Protein AF-A0A9E4HLB8-F1 (afdb_monomer)

Secondary structure (DSSP, 8-state):
----------------GGGSTT------TTTS-EEEETTEEEEE---SSS---EE---GGGPPBEEEETTEEEE---SSS----EE---HHHHGGGTT----------S--S-GGGGGGTT---SS-S---B-

pLDDT: mean 77.2, std 17.99, range [39.38, 97.62]

Mean predicted aligned error: 11.64 Å

Nearest PDB structures (foldseek):
  6gcs-assembly1_Y  TM=1.259E-01  e=7.839E+00  Yarrowia lipolytica

Radius of gyration: 18.89 Å; Cα contacts (8 Å, |Δi|>4): 161; chains: 1; bounding box: 39×50×61 Å

Solvent-accessible surface area (backbone atoms only — not comparable to full-atom values): 8695 Å² total; per-residue (Å²): 137,86,83,80,85,72,81,82,73,78,87,62,80,72,91,51,73,80,74,42,88,79,65,44,75,38,79,42,59,72,72,32,57,66,42,67,57,85,73,20,39,35,29,42,35,32,72,58,76,70,68,56,37,28,35,29,91,50,75,93,24,26,25,40,68,40,67,54,98,89,36,49,27,74,37,62,81,62,92,82,55,42,41,44,37,48,72,92,39,74,59,61,65,50,36,60,79,82,64,65,89,85,86,85,88,84,86,78,96,64,83,90,45,82,77,62,67,65,62,80,82,58,81,67,89,85,56,98,68,74,77,76,97

Structure (mmCIF, N/CA/C/O backbone):
data_AF-A0A9E4HLB8-F1
#
_entry.id   AF-A0A9E4HLB8-F1
#
loop_
_atom_site.group_PDB
_atom_site.id
_atom_site.type_symbol
_atom_site.label_atom_id
_atom_site.label_alt_id
_atom_site.label_comp_id
_atom_site.label_asym_id
_atom_site.label_entity_id
_atom_site.label_seq_id
_atom_site.pdbx_PDB_ins_code
_atom_site.Cartn_x
_atom_site.Cartn_y
_atom_site.Cartn_z
_atom_site.occupancy
_atom_site.B_iso_or_equiv
_atom_site.auth_seq_id
_atom_site.auth_comp_id
_atom_site.auth_asym_id
_atom_site.auth_atom_id
_atom_site.pdbx_PDB_model_num
ATOM 1 N N . MET A 1 1 ? -13.186 -29.241 46.730 1.00 43.53 1 MET A N 1
ATOM 2 C CA . MET A 1 1 ? -12.567 -28.609 45.545 1.00 43.53 1 MET A CA 1
ATOM 3 C C . MET A 1 1 ? -13.600 -28.639 44.422 1.00 43.53 1 MET A C 1
ATOM 5 O O . MET A 1 1 ? -13.821 -29.702 43.865 1.00 43.53 1 MET A O 1
ATOM 9 N N . LEU A 1 2 ? -14.335 -27.547 44.174 1.00 46.28 2 LEU A N 1
ATOM 10 C CA . LEU A 1 2 ? -15.326 -27.497 43.087 1.00 46.28 2 LEU A CA 1
ATOM 11 C C . LEU A 1 2 ? -14.641 -26.991 41.812 1.00 46.28 2 LEU A C 1
ATOM 13 O O . LEU A 1 2 ? -14.313 -25.810 41.716 1.00 46.28 2 LEU A O 1
ATOM 17 N N . GLY A 1 3 ? -14.428 -27.881 40.844 1.00 49.34 3 GLY A N 1
ATOM 18 C CA . GLY A 1 3 ? -14.036 -27.506 39.490 1.00 49.34 3 GLY A CA 1
ATOM 19 C C . GLY A 1 3 ? -15.230 -26.908 38.749 1.00 49.34 3 GLY A C 1
ATOM 20 O O . GLY A 1 3 ? -16.163 -27.625 38.401 1.00 49.34 3 GLY A O 1
ATOM 21 N N . LYS A 1 4 ? -15.213 -25.596 38.504 1.00 49.69 4 LYS A N 1
ATOM 22 C CA . LYS A 1 4 ? -16.064 -24.975 37.483 1.00 49.69 4 LYS A CA 1
ATOM 23 C C . LYS A 1 4 ? -15.321 -25.033 36.153 1.00 49.69 4 LYS A C 1
ATOM 25 O O . LYS A 1 4 ? -14.488 -24.180 35.870 1.00 49.69 4 LYS A O 1
ATOM 30 N N . THR A 1 5 ? -15.619 -26.040 35.339 1.00 58.50 5 THR A N 1
ATOM 31 C CA . THR A 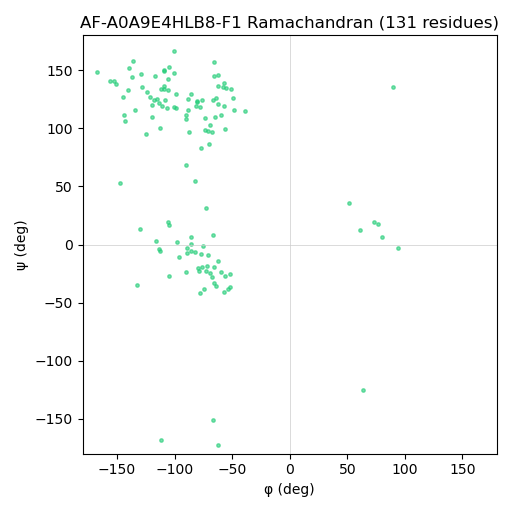1 5 ? -15.260 -26.057 33.916 1.00 58.50 5 THR A CA 1
ATOM 32 C C . THR A 1 5 ? -16.232 -25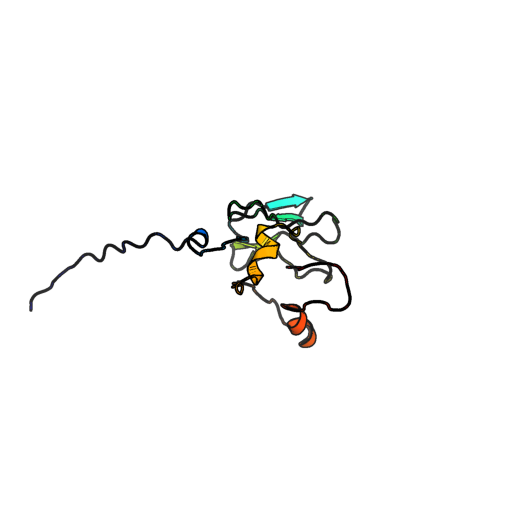.155 33.165 1.00 58.50 5 THR A C 1
ATOM 34 O O . THR A 1 5 ? -17.252 -25.605 32.651 1.00 58.50 5 THR A O 1
ATOM 37 N N . GLY A 1 6 ? -15.951 -23.853 33.163 1.00 51.91 6 GLY A N 1
ATOM 38 C CA . GLY A 1 6 ? -16.569 -22.940 32.211 1.00 51.91 6 GLY A CA 1
ATOM 39 C C . GLY A 1 6 ? -15.862 -23.092 30.871 1.00 51.91 6 GLY A C 1
ATOM 40 O O . GLY A 1 6 ? -14.662 -22.842 30.784 1.00 51.91 6 GLY A O 1
ATOM 41 N N . THR A 1 7 ? -16.578 -23.507 29.830 1.00 56.47 7 THR A N 1
ATOM 42 C CA . THR A 1 7 ? -16.083 -23.374 28.459 1.00 56.47 7 THR A CA 1
ATOM 43 C C . THR A 1 7 ? -15.985 -21.883 28.164 1.00 56.47 7 THR A C 1
ATOM 45 O O . THR A 1 7 ? -17.005 -21.202 28.071 1.00 56.47 7 THR A O 1
ATOM 48 N N . LEU A 1 8 ? -14.766 -21.354 28.055 1.00 47.22 8 LEU A N 1
ATOM 49 C CA . LEU A 1 8 ? -14.544 -19.999 27.562 1.00 47.22 8 LEU A CA 1
ATOM 50 C C . LEU A 1 8 ? -14.875 -19.988 26.066 1.00 47.22 8 LEU A C 1
ATOM 52 O O . LEU A 1 8 ? -14.009 -20.197 25.222 1.00 47.22 8 LEU A O 1
ATOM 56 N N . THR A 1 9 ? -16.140 -19.785 25.711 1.00 51.69 9 THR A N 1
ATOM 57 C CA . THR A 1 9 ? -16.492 -19.431 24.337 1.00 51.69 9 THR A CA 1
ATOM 58 C C . THR A 1 9 ? -16.073 -17.983 24.151 1.00 51.69 9 THR A C 1
ATOM 60 O O . THR A 1 9 ? -16.782 -17.098 24.614 1.00 51.69 9 THR A O 1
ATOM 63 N N . LYS A 1 10 ? -14.905 -17.744 23.545 1.00 54.25 10 LYS A N 1
ATOM 64 C CA . LYS A 1 10 ? -14.434 -16.417 23.122 1.00 54.25 10 LYS A CA 1
ATOM 65 C C . LYS A 1 10 ? -15.498 -15.812 22.193 1.00 54.25 10 LYS A C 1
ATOM 67 O O . LYS A 1 10 ? -15.534 -16.201 21.025 1.00 54.25 10 LYS A O 1
ATOM 72 N N . PRO A 1 11 ? -16.393 -14.916 22.651 1.00 58.78 11 PRO A N 1
ATOM 73 C CA . PRO A 1 11 ? -17.344 -14.273 21.772 1.00 58.78 11 PRO A CA 1
ATOM 74 C C . PRO A 1 11 ? -16.636 -13.019 21.289 1.00 58.78 11 PRO A C 1
ATOM 76 O O . PRO A 1 11 ? -16.918 -11.912 21.730 1.00 58.78 11 PRO A O 1
ATOM 79 N N . GLU A 1 12 ? -15.603 -13.206 20.484 1.00 54.75 12 GLU A N 1
ATOM 80 C CA . GLU A 1 12 ? -14.872 -12.079 19.943 1.00 54.75 12 GLU A CA 1
ATOM 81 C C . GLU A 1 12 ? -15.142 -12.086 18.461 1.00 54.75 12 GLU A C 1
ATOM 83 O O . GLU A 1 12 ? -14.565 -12.863 17.699 1.00 54.75 12 GLU A O 1
ATOM 88 N N . THR A 1 13 ? -16.071 -11.221 18.067 1.00 60.47 13 THR A N 1
ATOM 89 C CA . THR A 1 13 ? -16.080 -10.646 16.732 1.00 60.47 13 THR A CA 1
ATOM 90 C C . THR A 1 13 ? -14.623 -10.377 16.368 1.00 60.47 13 THR A C 1
ATOM 92 O O . THR A 1 13 ? -13.948 -9.627 17.076 1.00 60.47 13 THR A O 1
ATOM 95 N N . ALA A 1 14 ? -14.103 -11.068 15.350 1.00 69.94 14 ALA A N 1
ATOM 96 C CA . ALA A 1 14 ? -12.718 -10.887 14.939 1.00 69.94 14 ALA A CA 1
ATOM 97 C C . ALA A 1 14 ? -12.473 -9.387 14.743 1.00 69.94 14 ALA A C 1
ATOM 99 O O . ALA A 1 14 ? -13.322 -8.712 14.155 1.00 69.94 14 ALA A O 1
ATOM 100 N N . PHE A 1 15 ? -11.362 -8.867 15.275 1.00 70.69 15 PHE A N 1
ATOM 101 C CA . PHE A 1 15 ? -11.014 -7.460 15.111 1.00 70.69 15 PHE A CA 1
ATOM 102 C C . PHE A 1 15 ? -11.140 -7.091 13.630 1.00 70.69 15 PHE A C 1
ATOM 104 O O . PHE A 1 15 ? -10.438 -7.647 12.781 1.00 70.69 15 PHE A O 1
ATOM 111 N N . SER A 1 16 ? -12.076 -6.187 13.337 1.00 74.81 16 SER A N 1
ATOM 112 C CA . SER A 1 16 ? -12.229 -5.594 12.023 1.00 74.81 16 SER A CA 1
ATOM 113 C C . SER A 1 16 ? -11.821 -4.132 12.137 1.00 74.81 16 SER A C 1
ATOM 115 O O . SER A 1 16 ? -12.455 -3.378 12.872 1.00 74.81 16 SER A O 1
ATOM 117 N N . PRO A 1 17 ? -10.794 -3.706 11.410 1.00 75.69 17 PRO A N 1
ATOM 118 C CA . PRO A 1 17 ? -10.394 -2.305 11.319 1.00 75.69 17 PRO A CA 1
ATOM 119 C C . PRO A 1 17 ? -11.522 -1.385 10.847 1.00 75.69 17 PRO A C 1
ATOM 121 O O . PRO A 1 17 ? -11.579 -0.230 11.251 1.00 75.69 17 PRO A O 1
ATOM 124 N N . ALA A 1 18 ? -12.476 -1.919 10.076 1.00 76.69 18 ALA A N 1
ATOM 125 C CA . ALA A 1 18 ? -13.690 -1.209 9.684 1.00 76.69 18 ALA A CA 1
ATOM 126 C C . ALA A 1 18 ? -14.590 -0.821 10.875 1.00 76.69 18 ALA A C 1
ATOM 128 O O . ALA A 1 18 ? -15.486 0.001 10.717 1.00 76.69 18 ALA A O 1
ATOM 129 N N . ALA A 1 19 ? -14.364 -1.386 12.067 1.00 81.38 19 ALA A N 1
ATOM 130 C CA . ALA A 1 19 ? -15.041 -0.976 13.296 1.00 81.38 19 ALA A CA 1
ATOM 131 C C . ALA A 1 19 ? -14.482 0.332 13.891 1.00 81.38 19 ALA A C 1
ATOM 133 O O . AL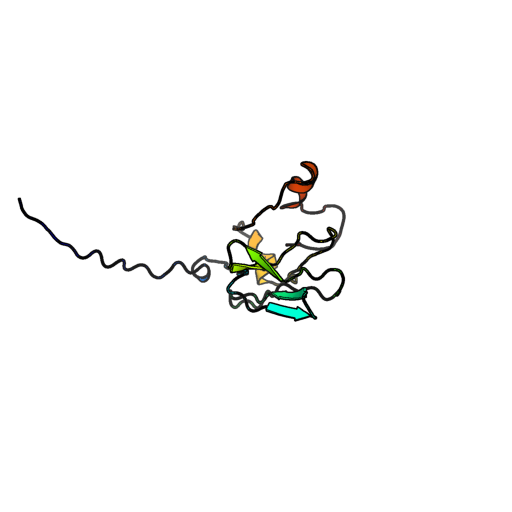A A 1 19 ? -15.059 0.858 14.842 1.00 81.38 19 ALA A O 1
ATOM 134 N N . ILE A 1 20 ? -13.370 0.859 13.364 1.00 80.69 20 ILE A N 1
ATOM 135 C CA . ILE A 1 20 ? -12.785 2.132 13.791 1.00 80.69 20 ILE A CA 1
ATOM 136 C C . ILE A 1 20 ? -13.556 3.277 13.107 1.00 80.69 20 ILE A C 1
ATOM 138 O O . ILE A 1 20 ? -13.617 3.323 11.877 1.00 80.69 20 ILE A O 1
ATOM 142 N N . PRO A 1 21 ? -14.150 4.228 13.851 1.00 81.06 21 PRO A N 1
ATOM 143 C CA . PRO A 1 21 ? -14.778 5.398 13.242 1.00 81.06 21 PRO A CA 1
ATOM 144 C C . PRO A 1 21 ? -13.780 6.191 12.388 1.00 81.06 21 PRO A C 1
ATOM 146 O O . PRO A 1 21 ? -12.654 6.432 12.814 1.00 81.06 21 PRO A O 1
ATOM 149 N N . GLY A 1 22 ? -14.190 6.605 11.187 1.00 81.75 22 GLY A N 1
ATOM 150 C CA . GLY A 1 22 ? -13.303 7.322 10.260 1.00 81.75 22 GLY A CA 1
ATOM 151 C C . GLY A 1 22 ? -12.288 6.428 9.538 1.00 81.75 22 GLY A C 1
ATOM 152 O O . GLY A 1 22 ? -11.307 6.932 8.998 1.00 81.75 22 GLY A O 1
ATOM 153 N N . PHE A 1 23 ? -12.511 5.111 9.516 1.00 86.12 23 PHE A N 1
ATOM 154 C CA . PHE A 1 23 ? -11.677 4.166 8.784 1.00 86.12 23 PHE A CA 1
ATOM 155 C C . PHE A 1 23 ? -11.641 4.465 7.280 1.00 86.12 23 PHE A C 1
ATOM 157 O O . PHE A 1 23 ? -12.637 4.297 6.576 1.00 86.12 23 PHE A O 1
ATOM 164 N N . ALA A 1 2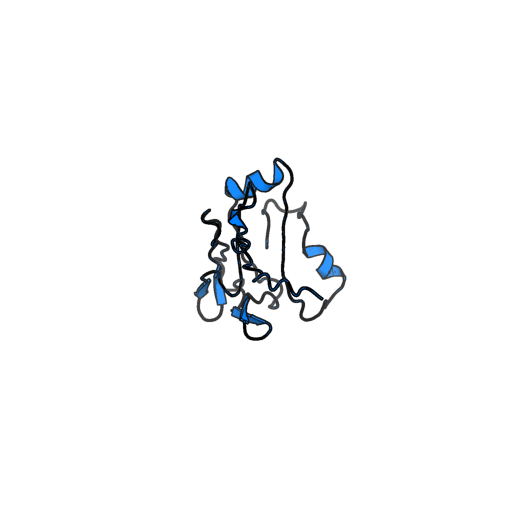4 ? -10.481 4.904 6.792 1.00 90.31 24 ALA A N 1
ATOM 165 C CA . ALA A 1 24 ? -10.320 5.384 5.422 1.00 90.31 24 ALA A CA 1
ATOM 166 C C . ALA A 1 24 ? -9.592 4.398 4.497 1.00 90.31 24 ALA A C 1
ATOM 168 O O . ALA A 1 24 ? -9.817 4.432 3.288 1.00 90.31 24 ALA A O 1
ATOM 169 N N . LEU A 1 25 ? -8.721 3.538 5.032 1.00 91.31 25 LEU A N 1
ATOM 170 C CA . LEU A 1 25 ? -7.793 2.750 4.224 1.00 91.31 25 LEU A CA 1
ATOM 171 C C . LEU A 1 25 ? -7.431 1.420 4.884 1.00 91.31 25 LEU A C 1
ATOM 173 O O . LEU A 1 25 ? -7.134 1.370 6.078 1.00 91.31 25 LEU A O 1
ATOM 177 N N . TRP A 1 26 ? -7.377 0.360 4.075 1.00 92.31 26 TRP A N 1
ATOM 178 C CA . TRP A 1 26 ? -6.850 -0.935 4.486 1.00 92.31 26 TRP A CA 1
ATOM 179 C C . TRP A 1 26 ? -6.078 -1.614 3.362 1.00 92.31 26 TRP A C 1
ATOM 181 O O . TRP A 1 26 ? -6.664 -2.160 2.423 1.00 92.31 26 TRP A O 1
ATOM 191 N N . LEU A 1 27 ? -4.756 -1.627 3.500 1.00 92.31 27 LEU A N 1
ATOM 192 C CA . LEU A 1 27 ? -3.843 -2.317 2.596 1.00 92.31 27 LEU A CA 1
ATOM 193 C C . LEU A 1 27 ? -3.105 -3.396 3.376 1.00 92.31 27 LEU A C 1
ATOM 195 O O . LEU A 1 27 ? -2.492 -3.118 4.404 1.00 92.31 27 LEU A O 1
ATOM 199 N N . VAL A 1 28 ? -3.181 -4.638 2.905 1.00 89.50 28 VAL A N 1
ATOM 200 C CA . VAL A 1 28 ? -2.550 -5.781 3.570 1.00 89.50 28 VAL A CA 1
ATOM 201 C C . VAL A 1 28 ? -1.834 -6.631 2.539 1.00 89.50 28 VAL A C 1
ATOM 203 O O . VAL A 1 28 ? -2.486 -7.241 1.698 1.00 89.50 28 VAL A O 1
ATOM 206 N N . GLY A 1 29 ? -0.507 -6.727 2.641 1.00 83.75 29 GLY A N 1
ATOM 207 C CA . GLY A 1 29 ? 0.333 -7.397 1.637 1.00 83.75 29 GLY A CA 1
ATOM 208 C C . GLY A 1 29 ? -0.105 -8.822 1.279 1.00 83.75 29 GLY A C 1
ATOM 209 O O . GLY A 1 29 ? -0.079 -9.191 0.111 1.00 83.75 29 GLY A O 1
ATOM 210 N N . ASN A 1 30 ? -0.599 -9.600 2.248 1.00 83.69 30 ASN A N 1
ATOM 211 C CA . ASN A 1 30 ? -1.029 -10.983 2.023 1.00 83.69 30 ASN A CA 1
ATOM 212 C C . ASN A 1 30 ? -2.543 -11.173 1.809 1.00 83.69 30 ASN A C 1
ATOM 214 O O . ASN A 1 30 ? -2.991 -12.315 1.714 1.00 83.69 30 ASN A O 1
ATOM 218 N N . LYS A 1 31 ? -3.348 -10.100 1.791 1.00 88.88 31 LYS A N 1
ATOM 219 C CA . LYS A 1 31 ? -4.820 -10.188 1.662 1.00 88.88 31 LYS A CA 1
ATOM 220 C C . LYS A 1 31 ? -5.417 -9.243 0.629 1.00 88.88 31 LYS A C 1
ATOM 222 O O . LYS A 1 31 ? -6.417 -9.599 0.013 1.00 88.88 31 LYS A O 1
ATOM 227 N N . SER A 1 32 ? -4.858 -8.049 0.470 1.00 92.62 32 SER A N 1
ATOM 228 C CA . SER A 1 32 ? -5.277 -7.111 -0.563 1.00 92.62 32 SER A CA 1
ATOM 229 C C . SER A 1 32 ? -4.993 -7.719 -1.935 1.00 92.62 32 SER A C 1
ATOM 231 O O . SER A 1 32 ? -3.856 -8.117 -2.193 1.00 92.62 32 SER A O 1
ATOM 233 N N . PRO A 1 33 ? -5.990 -7.797 -2.832 1.00 95.44 33 PRO A N 1
ATOM 234 C CA . PRO A 1 33 ? -5.729 -8.146 -4.219 1.00 95.44 33 PRO A CA 1
ATOM 235 C C . PRO A 1 33 ? -4.728 -7.166 -4.832 1.00 95.44 33 PRO A C 1
ATOM 237 O O . PRO A 1 33 ? -4.820 -5.959 -4.603 1.00 95.44 33 PRO A O 1
ATOM 240 N N . VAL A 1 34 ? -3.796 -7.675 -5.629 1.00 96.44 34 VAL A N 1
ATOM 241 C CA . VAL A 1 34 ? -2.822 -6.855 -6.352 1.00 96.44 34 VAL A CA 1
ATOM 242 C C . VAL A 1 34 ? -3.015 -7.011 -7.855 1.00 96.44 34 VAL A C 1
ATOM 244 O O . VAL A 1 34 ? -3.358 -8.091 -8.337 1.00 96.44 34 VAL A O 1
ATOM 247 N N . THR A 1 35 ? -2.796 -5.931 -8.598 1.00 97.62 35 THR A N 1
ATOM 248 C CA . THR A 1 35 ? -2.665 -5.975 -10.058 1.00 97.62 35 THR A CA 1
ATOM 249 C C . THR A 1 35 ? -1.187 -5.967 -10.404 1.00 97.62 35 THR A C 1
ATOM 251 O O . THR A 1 35 ? -0.433 -5.131 -9.904 1.00 97.62 35 THR A O 1
ATOM 254 N N . MET A 1 36 ? -0.782 -6.907 -11.254 1.00 97.25 36 MET A N 1
ATOM 255 C CA . MET A 1 36 ? 0.605 -7.081 -11.670 1.00 97.25 36 MET A CA 1
ATO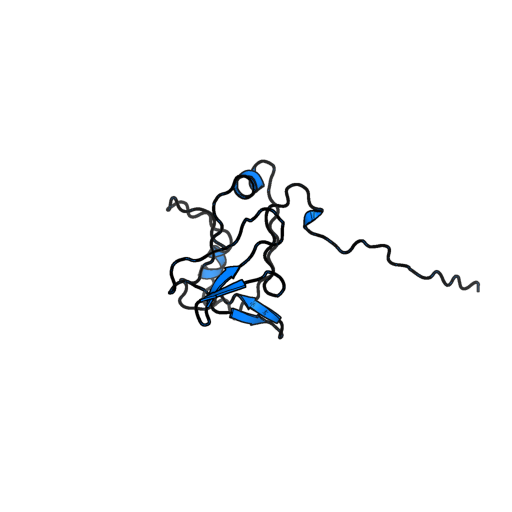M 256 C C . MET A 1 36 ? 0.842 -6.470 -13.054 1.00 97.25 36 MET A C 1
ATOM 258 O O . MET A 1 36 ? -0.025 -6.517 -13.927 1.00 97.25 36 MET A O 1
ATOM 262 N N . ASN A 1 37 ? 2.048 -5.961 -13.267 1.00 96.94 37 ASN A N 1
ATOM 263 C CA . ASN A 1 37 ? 2.621 -5.616 -14.558 1.00 96.94 37 ASN A CA 1
ATOM 264 C C . ASN A 1 37 ? 3.963 -6.354 -14.684 1.00 96.94 37 ASN A C 1
ATOM 266 O O . ASN A 1 37 ? 4.983 -5.931 -14.139 1.00 96.94 37 ASN A O 1
ATOM 270 N N . GLY A 1 38 ? 3.939 -7.521 -15.331 1.00 95.31 38 GLY A N 1
ATOM 271 C CA . GLY A 1 38 ? 5.050 -8.470 -15.252 1.00 95.31 38 GLY A CA 1
ATOM 272 C C . GLY A 1 38 ? 5.227 -8.982 -13.820 1.00 95.31 38 GLY A C 1
ATOM 273 O O . GLY A 1 38 ? 4.276 -9.489 -13.227 1.00 95.31 38 GLY A O 1
ATOM 274 N N . SER A 1 39 ? 6.432 -8.833 -13.269 1.00 93.44 39 SER A N 1
ATOM 275 C CA . SER A 1 39 ? 6.759 -9.228 -11.888 1.00 93.44 39 SER A CA 1
ATOM 276 C C . SER A 1 39 ? 6.513 -8.125 -10.852 1.00 93.44 39 SER A C 1
ATOM 278 O O . SER A 1 39 ? 6.677 -8.371 -9.656 1.00 93.44 39 SER A O 1
ATOM 280 N N . ASN A 1 40 ? 6.105 -6.931 -11.293 1.00 95.50 40 ASN A N 1
ATOM 281 C CA . ASN A 1 40 ? 5.933 -5.767 -10.428 1.00 95.50 40 ASN A CA 1
ATOM 282 C C . ASN A 1 40 ? 4.454 -5.478 -10.160 1.00 95.50 40 ASN A C 1
ATOM 284 O O . ASN A 1 40 ? 3.582 -5.806 -10.964 1.00 95.50 40 ASN A O 1
ATOM 288 N N . VAL A 1 41 ? 4.166 -4.855 -9.023 1.00 96.44 41 VAL A N 1
ATOM 289 C CA . VAL A 1 41 ? 2.826 -4.478 -8.576 1.00 96.44 41 VAL A CA 1
ATOM 290 C C . VAL A 1 41 ? 2.492 -3.089 -9.116 1.00 96.44 41 VAL A C 1
ATOM 292 O O . VAL A 1 41 ? 3.112 -2.094 -8.748 1.00 96.44 41 VAL A O 1
ATOM 295 N N . SER A 1 42 ? 1.478 -3.002 -9.976 1.00 97.38 42 SER A N 1
ATOM 296 C CA . SER A 1 42 ? 0.961 -1.726 -10.489 1.00 97.38 42 SER A CA 1
ATOM 297 C C . SER A 1 42 ? -0.154 -1.145 -9.620 1.00 97.38 42 SER A C 1
ATOM 299 O O . SER A 1 42 ? -0.375 0.068 -9.633 1.00 97.38 42 SER A O 1
ATOM 301 N N . GLN A 1 43 ? -0.848 -1.992 -8.852 1.00 97.56 43 GLN A N 1
ATOM 302 C CA . GLN A 1 43 ? -1.898 -1.578 -7.926 1.00 97.56 43 GLN A CA 1
ATOM 303 C C . GLN A 1 43 ? -2.038 -2.554 -6.755 1.00 97.56 43 GLN A C 1
ATOM 305 O O . GLN A 1 43 ? -2.024 -3.767 -6.951 1.00 97.56 43 GLN A O 1
ATOM 310 N N . CYS A 1 44 ? -2.265 -2.021 -5.555 1.00 97.44 44 CYS A N 1
ATOM 311 C CA . CYS A 1 44 ? -2.719 -2.753 -4.377 1.00 97.44 44 CYS A CA 1
ATOM 312 C C . CYS A 1 44 ? -4.129 -2.286 -4.002 1.00 97.44 44 CYS A C 1
ATOM 314 O O . CYS A 1 44 ? -4.368 -1.098 -3.756 1.00 97.44 44 CYS A O 1
ATOM 316 N N . ASN A 1 45 ? -5.080 -3.217 -3.978 1.00 96.81 45 ASN A N 1
ATOM 317 C CA . ASN A 1 45 ? -6.474 -2.894 -3.723 1.00 96.81 45 ASN A CA 1
ATOM 318 C C . ASN A 1 45 ? -6.702 -2.613 -2.236 1.00 96.81 45 ASN A C 1
ATOM 320 O O . ASN A 1 45 ? -6.474 -3.453 -1.362 1.00 96.81 45 ASN A O 1
ATOM 324 N N . ASP A 1 46 ? -7.246 -1.432 -1.979 1.00 94.75 46 ASP A N 1
ATOM 325 C CA . ASP A 1 46 ? -7.887 -1.087 -0.716 1.00 94.75 46 ASP A CA 1
ATOM 326 C C . ASP A 1 46 ? -9.103 -1.985 -0.458 1.00 94.75 46 ASP A C 1
ATOM 328 O O . ASP A 1 46 ? -10.051 -2.006 -1.246 1.00 94.75 46 ASP A O 1
ATOM 332 N N . ILE A 1 47 ? -9.072 -2.709 0.662 1.00 92.88 47 ILE A N 1
ATOM 333 C CA . ILE A 1 47 ? -10.172 -3.574 1.113 1.00 92.88 47 ILE A CA 1
ATOM 334 C C . ILE A 1 47 ? -10.961 -2.950 2.277 1.00 92.88 47 ILE A C 1
ATOM 336 O O . ILE A 1 47 ? -11.715 -3.648 2.952 1.00 92.88 47 ILE A O 1
ATOM 340 N N . SER A 1 48 ? -10.824 -1.636 2.501 1.00 90.44 48 SER A N 1
ATOM 341 C CA . SER A 1 48 ? -11.675 -0.890 3.439 1.00 90.44 48 SER A CA 1
ATOM 342 C C . SER A 1 48 ? -13.103 -0.676 2.930 1.00 90.44 48 SER A C 1
ATOM 344 O O . SER A 1 48 ? -14.013 -0.462 3.726 1.00 90.44 48 SER A O 1
ATOM 346 N N . GLY A 1 49 ? -13.295 -0.737 1.607 1.00 89.19 49 GLY A N 1
ATOM 347 C CA . GLY A 1 49 ? -14.551 -0.400 0.934 1.00 89.19 49 GLY A CA 1
ATOM 348 C C . GLY A 1 49 ? -14.629 1.046 0.431 1.00 89.19 49 GLY A C 1
ATOM 349 O O . GLY A 1 49 ? -15.596 1.385 -0.245 1.00 89.19 49 GLY A O 1
ATOM 350 N N . ASN A 1 50 ? -13.615 1.879 0.690 1.00 91.44 50 ASN A N 1
ATOM 351 C CA . ASN A 1 50 ? -13.596 3.282 0.256 1.00 91.44 50 ASN A CA 1
ATOM 352 C C . ASN A 1 50 ? -12.981 3.503 -1.136 1.00 91.44 50 ASN A C 1
ATOM 354 O O . ASN A 1 50 ? -13.026 4.616 -1.655 1.00 91.44 50 ASN A O 1
ATOM 358 N N . GLY A 1 51 ? -12.405 2.465 -1.752 1.00 93.56 51 GLY A N 1
ATOM 359 C CA . GLY A 1 51 ? -11.837 2.548 -3.102 1.00 93.56 51 GLY A CA 1
ATOM 360 C C . GLY A 1 51 ? -10.519 3.324 -3.179 1.00 93.56 51 GLY A C 1
ATOM 361 O O . GLY A 1 51 ? -10.120 3.743 -4.262 1.00 93.56 51 GLY A O 1
ATOM 362 N N . ASN A 1 52 ? -9.817 3.499 -2.057 1.00 94.69 52 ASN A N 1
ATOM 363 C CA . ASN A 1 52 ? -8.552 4.235 -1.979 1.00 94.69 52 ASN A CA 1
ATOM 364 C C . ASN A 1 52 ? -7.364 3.352 -2.397 1.00 94.69 52 ASN A C 1
ATOM 366 O O . ASN A 1 52 ? -6.430 3.136 -1.628 1.00 94.69 52 ASN A O 1
ATOM 370 N N . HIS A 1 53 ? -7.433 2.769 -3.595 1.00 95.94 53 HIS A N 1
ATOM 371 C CA . HIS A 1 53 ? -6.406 1.858 -4.099 1.00 95.94 53 HIS A CA 1
ATOM 372 C C . HIS A 1 53 ? -5.056 2.569 -4.246 1.00 95.94 53 HIS A C 1
ATOM 374 O O . HIS A 1 53 ? -4.987 3.688 -4.758 1.00 95.94 53 HIS A O 1
ATOM 380 N N . ALA A 1 54 ? -3.984 1.901 -3.822 1.00 96.81 54 ALA A N 1
ATOM 381 C CA . ALA A 1 54 ? -2.629 2.397 -4.015 1.00 96.81 54 ALA A CA 1
ATOM 382 C C . ALA A 1 54 ? -2.141 1.970 -5.402 1.00 96.81 54 ALA A C 1
ATOM 384 O O . ALA A 1 54 ? -2.267 0.799 -5.760 1.00 96.81 54 ALA A O 1
ATOM 385 N N . THR A 1 55 ? -1.616 2.899 -6.196 1.00 97.12 55 THR A N 1
ATOM 386 C CA . THR A 1 55 ? -1.292 2.676 -7.614 1.00 97.12 55 THR A CA 1
ATOM 387 C C . THR A 1 55 ? 0.068 3.251 -7.989 1.00 97.12 55 THR A C 1
ATOM 389 O O . THR A 1 55 ? 0.574 4.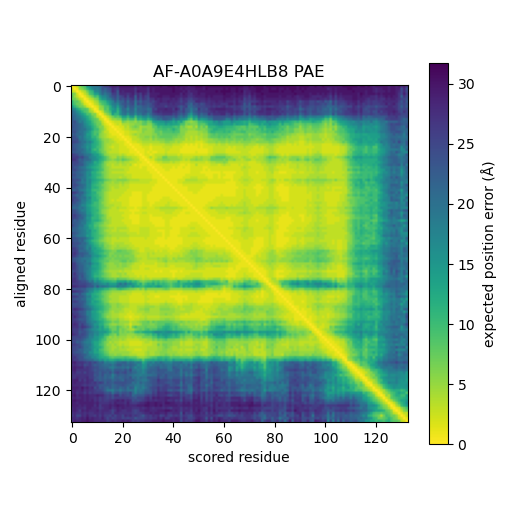166 -7.342 1.00 97.12 55 THR A O 1
ATOM 392 N N . GLN A 1 56 ? 0.648 2.728 -9.069 1.00 97.25 56 GLN A N 1
ATOM 393 C CA . GLN A 1 56 ? 1.822 3.297 -9.720 1.00 97.25 56 GLN A CA 1
ATOM 394 C C . GLN A 1 56 ? 1.737 3.114 -11.233 1.00 97.25 56 GLN A C 1
ATOM 396 O O . GLN A 1 56 ? 1.846 2.002 -11.750 1.00 97.25 56 GLN A O 1
ATOM 401 N N . GLY A 1 57 ? 1.572 4.219 -11.960 1.00 96.00 57 GLY A N 1
ATOM 402 C CA . GLY A 1 57 ? 1.466 4.203 -13.422 1.00 96.00 57 GLY A CA 1
ATOM 403 C C . GLY A 1 57 ? 2.806 4.062 -14.153 1.00 96.00 57 GLY A C 1
ATOM 404 O O . GLY A 1 57 ? 2.831 3.620 -15.299 1.00 96.00 57 GLY A O 1
ATOM 405 N N . THR A 1 58 ? 3.924 4.418 -13.515 1.00 95.50 58 THR A N 1
ATOM 406 C CA . THR A 1 58 ? 5.255 4.369 -14.137 1.00 95.50 58 THR A CA 1
ATOM 407 C C . THR A 1 58 ? 5.899 3.011 -13.894 1.00 95.50 58 THR A C 1
ATOM 409 O O . THR A 1 58 ? 6.283 2.712 -12.768 1.00 95.50 58 THR A O 1
ATOM 412 N N . ALA A 1 59 ? 6.069 2.204 -14.945 1.00 95.25 59 ALA A N 1
ATOM 413 C CA . ALA A 1 59 ? 6.567 0.827 -14.834 1.00 95.25 59 ALA A CA 1
ATOM 414 C C . ALA A 1 59 ? 7.904 0.697 -14.075 1.00 95.25 59 ALA A C 1
ATOM 416 O O . ALA A 1 59 ? 8.068 -0.218 -13.277 1.00 95.25 59 ALA A O 1
ATOM 417 N N . THR A 1 60 ? 8.833 1.638 -14.267 1.00 92.94 60 THR A N 1
ATOM 418 C CA . THR A 1 60 ? 10.154 1.639 -13.607 1.00 92.94 60 THR A CA 1
ATOM 419 C C . THR A 1 60 ? 10.125 2.056 -12.134 1.00 92.94 60 THR A C 1
ATOM 421 O O . THR A 1 60 ? 11.177 2.127 -11.518 1.00 92.94 60 THR A O 1
ATOM 424 N N . LYS A 1 61 ? 8.954 2.407 -11.590 1.00 94.00 61 LYS A N 1
ATOM 425 C CA . LYS A 1 61 ? 8.745 2.771 -10.177 1.00 94.00 61 LYS A CA 1
ATOM 426 C C . LYS A 1 61 ? 7.817 1.789 -9.452 1.00 94.00 61 LYS A C 1
ATOM 428 O O . LYS A 1 61 ? 7.396 2.052 -8.328 1.00 94.00 61 LYS A O 1
ATOM 433 N N . GLN A 1 62 ? 7.380 0.731 -10.138 1.00 95.06 62 GLN A N 1
ATOM 434 C CA . GLN A 1 62 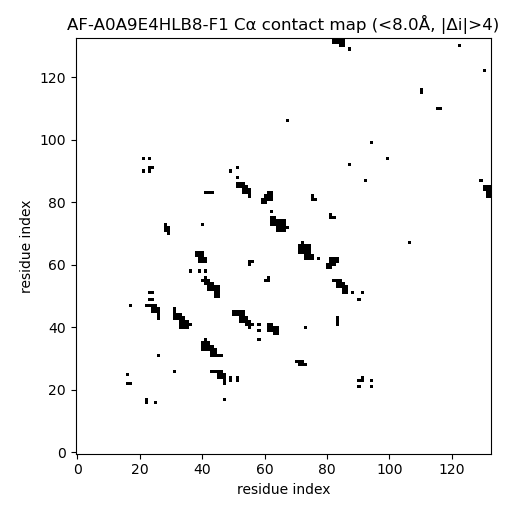? 6.477 -0.267 -9.571 1.00 95.06 62 GLN A CA 1
ATOM 435 C C . GLN A 1 62 ? 7.287 -1.244 -8.712 1.00 95.06 62 GLN A C 1
ATOM 437 O O . GLN A 1 62 ? 8.181 -1.888 -9.266 1.00 95.06 62 GLN A O 1
ATOM 442 N N . PRO A 1 63 ? 6.954 -1.410 -7.420 1.00 94.12 63 PRO A N 1
ATOM 443 C CA . PRO A 1 63 ? 7.655 -2.352 -6.554 1.00 94.12 63 PRO A CA 1
ATOM 444 C C . PRO A 1 63 ? 7.426 -3.801 -7.008 1.00 94.12 63 PRO A C 1
ATOM 446 O O . PRO A 1 63 ? 6.319 -4.133 -7.451 1.00 94.12 63 PRO A O 1
ATOM 449 N N . PRO A 1 64 ? 8.411 -4.701 -6.885 1.00 93.69 64 PRO A N 1
ATOM 450 C CA . PRO A 1 64 ? 8.188 -6.129 -7.069 1.00 93.69 64 PRO A CA 1
ATOM 451 C C . PRO A 1 64 ? 7.263 -6.725 -5.994 1.00 93.69 64 PRO A C 1
ATOM 453 O O . PRO A 1 64 ? 7.117 -6.212 -4.880 1.00 93.69 64 PRO A O 1
ATOM 456 N N . LEU A 1 65 ? 6.638 -7.860 -6.322 1.00 92.44 65 LEU A N 1
ATOM 457 C CA . LEU A 1 65 ? 5.994 -8.701 -5.312 1.00 92.44 65 LEU A CA 1
ATOM 458 C C . LEU A 1 65 ? 7.056 -9.582 -4.638 1.00 92.44 65 LEU A C 1
ATOM 460 O O . LEU A 1 65 ? 7.696 -10.404 -5.293 1.00 92.44 65 LEU A O 1
ATOM 464 N N . GLY A 1 66 ? 7.213 -9.422 -3.329 1.00 90.25 66 GLY A N 1
ATOM 465 C CA . GLY A 1 66 ? 8.137 -10.176 -2.491 1.00 90.25 66 GLY A CA 1
ATOM 466 C C . GLY A 1 66 ? 7.433 -11.115 -1.512 1.00 90.25 66 GLY A C 1
ATOM 467 O O . GLY A 1 66 ? 6.229 -11.382 -1.594 1.00 90.25 66 GLY A O 1
ATOM 468 N N . MET A 1 67 ? 8.211 -11.633 -0.561 1.00 89.25 67 MET A N 1
ATOM 469 C CA . MET A 1 67 ? 7.737 -12.544 0.480 1.00 89.25 67 MET A CA 1
ATOM 470 C C . MET A 1 67 ? 8.397 -12.210 1.817 1.00 89.25 67 MET A C 1
ATOM 472 O O . MET A 1 67 ? 9.617 -12.116 1.898 1.00 89.25 67 MET A O 1
ATOM 476 N N . ILE A 1 68 ? 7.609 -12.124 2.888 1.00 84.75 68 ILE A N 1
ATOM 477 C CA . ILE A 1 68 ? 8.110 -12.014 4.263 1.00 84.75 68 ILE A CA 1
ATOM 478 C C . ILE A 1 68 ? 7.601 -13.220 5.042 1.00 84.75 68 ILE A C 1
ATOM 480 O O . ILE A 1 68 ? 6.395 -13.441 5.145 1.00 84.75 68 ILE A O 1
ATOM 484 N N . SER 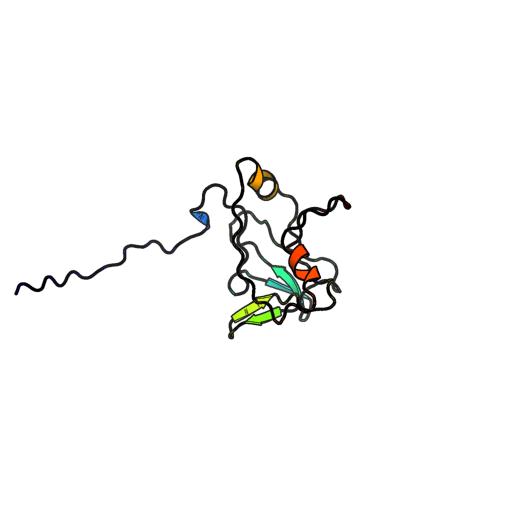A 1 69 ? 8.521 -14.030 5.571 1.00 86.69 69 SER A N 1
ATOM 485 C CA . SER A 1 69 ? 8.192 -15.245 6.337 1.00 86.69 69 SER A CA 1
ATOM 486 C C . SER A 1 69 ? 7.211 -16.188 5.613 1.00 86.69 69 SER A C 1
ATOM 488 O O . SER A 1 69 ? 6.359 -16.812 6.241 1.00 86.69 69 SER A O 1
ATOM 490 N N . GLY A 1 70 ? 7.322 -16.286 4.282 1.00 87.19 70 GLY A N 1
ATOM 491 C CA . GLY A 1 70 ? 6.465 -17.136 3.444 1.00 87.19 70 GLY A CA 1
ATOM 492 C C . GLY A 1 70 ? 5.087 -16.552 3.114 1.00 87.19 70 GLY A C 1
ATOM 493 O O . GLY A 1 70 ? 4.267 -17.248 2.518 1.00 87.19 70 GLY A O 1
ATOM 494 N N . LEU A 1 71 ? 4.819 -15.297 3.482 1.00 88.19 71 LEU A N 1
ATOM 495 C CA . LEU A 1 71 ? 3.601 -14.575 3.117 1.00 88.19 71 LEU A CA 1
ATOM 496 C C . LEU A 1 71 ? 3.899 -13.522 2.043 1.00 88.19 71 LEU A C 1
ATOM 498 O O . LEU A 1 71 ? 4.939 -12.868 2.139 1.00 88.19 71 LEU A O 1
ATOM 502 N N . PRO A 1 72 ? 2.989 -13.305 1.072 1.00 89.50 72 PRO A N 1
ATOM 503 C CA . PRO A 1 72 ? 3.135 -12.231 0.097 1.00 89.50 72 PRO A CA 1
ATOM 504 C C . PRO A 1 72 ? 3.309 -10.872 0.774 1.00 89.50 72 PRO A C 1
ATOM 506 O O . PRO A 1 72 ? 2.585 -10.531 1.715 1.00 89.50 72 PRO A O 1
ATOM 509 N N . ALA A 1 73 ? 4.267 -10.105 0.272 1.00 90.00 73 ALA A N 1
ATOM 510 C CA . ALA A 1 73 ? 4.557 -8.747 0.697 1.00 90.00 73 ALA A CA 1
ATOM 511 C C . ALA A 1 73 ? 4.883 -7.895 -0.530 1.00 90.00 73 ALA A C 1
ATOM 513 O O . ALA A 1 73 ? 5.360 -8.410 -1.536 1.00 90.00 73 ALA A O 1
ATOM 514 N N . ILE A 1 74 ? 4.625 -6.594 -0.454 1.00 92.12 74 ILE A N 1
ATOM 515 C CA . ILE A 1 74 ? 5.096 -5.660 -1.478 1.00 92.12 74 ILE A CA 1
ATOM 516 C C . ILE A 1 74 ? 6.490 -5.220 -1.051 1.00 92.12 74 ILE A C 1
ATOM 518 O O . ILE A 1 74 ? 6.672 -4.797 0.091 1.00 92.12 74 ILE A O 1
ATOM 522 N N . ASP A 1 75 ? 7.459 -5.394 -1.940 1.00 89.69 75 ASP A N 1
ATOM 523 C CA . ASP A 1 75 ? 8.864 -5.147 -1.656 1.00 89.69 75 ASP A CA 1
ATOM 524 C C . ASP A 1 75 ? 9.274 -3.788 -2.229 1.00 89.69 75 ASP A C 1
ATOM 526 O O . ASP A 1 75 ? 9.186 -3.566 -3.431 1.00 89.69 75 ASP A O 1
ATOM 530 N N . PHE A 1 76 ? 9.687 -2.876 -1.350 1.00 88.25 76 PHE A N 1
ATOM 531 C CA . PHE A 1 76 ? 10.107 -1.514 -1.693 1.00 88.25 76 PHE A CA 1
ATOM 532 C C . PHE A 1 76 ? 11.633 -1.334 -1.602 1.00 88.25 76 PHE A C 1
ATOM 534 O O . PHE A 1 76 ? 12.120 -0.215 -1.458 1.00 88.25 76 PHE A O 1
ATOM 541 N N . THR A 1 77 ? 12.405 -2.426 -1.623 1.00 79.62 77 THR A N 1
ATOM 542 C CA . THR A 1 77 ? 13.869 -2.399 -1.449 1.00 79.62 77 THR A CA 1
ATOM 543 C C . THR A 1 77 ? 14.666 -2.144 -2.735 1.00 79.62 77 THR A C 1
ATOM 545 O O . THR A 1 77 ? 15.898 -2.219 -2.692 1.00 79.62 77 THR A O 1
ATOM 548 N N . GLY A 1 78 ? 13.998 -1.848 -3.860 1.00 76.62 78 GLY A N 1
ATOM 549 C CA . GLY A 1 78 ? 14.625 -1.547 -5.151 1.00 76.62 78 GLY A CA 1
ATOM 550 C C . GLY A 1 78 ? 15.426 -0.237 -5.173 1.00 76.62 78 GLY A C 1
ATOM 551 O O . GLY A 1 78 ? 15.968 0.208 -4.165 1.00 76.62 78 GLY A O 1
ATOM 552 N N . ASP A 1 79 ? 15.518 0.406 -6.339 1.00 73.31 79 ASP A N 1
ATOM 553 C CA . ASP A 1 79 ? 16.442 1.523 -6.620 1.00 73.31 79 ASP A CA 1
ATOM 554 C C . ASP A 1 79 ? 16.052 2.864 -5.942 1.00 73.31 79 ASP A C 1
ATOM 556 O O . ASP A 1 79 ? 16.289 3.942 -6.489 1.00 73.31 79 ASP A O 1
ATOM 560 N N . ASN A 1 80 ? 15.414 2.832 -4.767 1.00 68.69 80 ASN A N 1
ATOM 561 C CA . ASN A 1 80 ? 14.893 3.981 -4.012 1.00 68.69 80 ASN A CA 1
ATOM 562 C C . ASN A 1 80 ? 13.808 4.808 -4.738 1.00 68.69 80 ASN A C 1
ATOM 564 O O . ASN A 1 80 ? 13.471 5.912 -4.297 1.00 68.69 80 ASN A O 1
ATOM 568 N N . LEU A 1 81 ? 13.254 4.285 -5.837 1.00 81.31 81 LEU A N 1
ATOM 569 C CA . LEU A 1 81 ? 12.191 4.913 -6.635 1.00 81.31 81 LEU A CA 1
ATOM 570 C C . LEU A 1 81 ? 10.856 4.161 -6.580 1.00 81.31 81 LEU A C 1
ATOM 572 O O . LEU A 1 81 ? 9.866 4.658 -7.129 1.00 81.31 81 LEU A O 1
ATOM 576 N N . ASP A 1 82 ? 10.836 2.994 -5.939 1.00 88.88 82 ASP A N 1
ATOM 577 C CA . ASP A 1 82 ? 9.640 2.178 -5.783 1.00 88.88 82 ASP A CA 1
ATOM 578 C C . ASP A 1 82 ? 8.628 2.897 -4.895 1.00 88.88 82 ASP A C 1
ATOM 580 O O . ASP A 1 82 ? 8.938 3.297 -3.774 1.00 88.88 82 ASP A O 1
ATOM 584 N N . VAL A 1 83 ? 7.410 3.088 -5.402 1.00 90.06 83 VAL A N 1
ATOM 585 C CA . VAL A 1 83 ? 6.350 3.781 -4.660 1.00 90.06 83 VAL A CA 1
ATOM 586 C C . VAL A 1 83 ? 4.978 3.370 -5.165 1.00 90.06 83 VAL A C 1
ATOM 588 O O . VAL A 1 83 ? 4.760 3.263 -6.373 1.00 90.06 83 VAL A O 1
ATOM 591 N N . LEU A 1 84 ? 4.029 3.214 -4.243 1.00 93.31 84 LEU A N 1
ATOM 592 C CA . LEU A 1 84 ? 2.600 3.168 -4.538 1.00 93.31 84 LEU A CA 1
ATOM 593 C C . LEU A 1 84 ? 1.937 4.377 -3.881 1.00 93.31 84 LEU A C 1
ATOM 595 O O . LEU A 1 84 ? 2.057 4.575 -2.678 1.00 93.31 84 LEU A O 1
ATOM 599 N N . SER A 1 85 ? 1.214 5.180 -4.657 1.00 93.44 85 SER A N 1
ATOM 600 C CA . SER A 1 85 ? 0.523 6.358 -4.134 1.00 93.44 85 SER A CA 1
ATOM 601 C C . SER A 1 85 ? -0.985 6.161 -4.121 1.00 93.44 85 SER A C 1
ATOM 603 O O . SER A 1 85 ? -1.563 5.453 -4.950 1.00 93.44 85 SER A O 1
ATOM 605 N N . ILE A 1 86 ? -1.633 6.806 -3.158 1.00 93.19 86 ILE A N 1
ATOM 606 C CA . ILE A 1 86 ? -3.088 6.856 -3.052 1.00 93.19 86 ILE A CA 1
ATOM 607 C C . ILE A 1 86 ? -3.529 8.246 -3.488 1.00 93.19 86 ILE A C 1
ATOM 609 O O . ILE A 1 86 ? -2.973 9.254 -3.053 1.00 93.19 86 ILE A O 1
ATOM 613 N N . ALA A 1 87 ? -4.541 8.307 -4.349 1.00 89.25 87 ALA A N 1
ATOM 614 C CA . ALA A 1 87 ? -5.110 9.578 -4.765 1.00 89.25 87 ALA A CA 1
ATOM 615 C C . ALA A 1 87 ? -5.725 10.329 -3.571 1.00 89.25 87 ALA A C 1
ATOM 617 O O . ALA A 1 87 ? -6.326 9.733 -2.676 1.00 89.25 87 ALA A O 1
ATOM 618 N N . ALA A 1 88 ? -5.633 11.658 -3.586 1.00 87.00 88 ALA A N 1
ATOM 619 C CA . ALA A 1 88 ? -6.288 12.497 -2.590 1.00 87.00 88 ALA A CA 1
ATOM 620 C C . ALA A 1 88 ? -7.818 12.428 -2.757 1.00 87.00 88 ALA A C 1
ATOM 622 O O . ALA A 1 88 ? -8.402 13.131 -3.581 1.00 87.00 88 ALA A O 1
ATOM 623 N N . THR A 1 89 ? -8.474 11.571 -1.977 1.00 86.38 89 THR A N 1
ATOM 624 C CA . THR A 1 89 ? -9.938 11.458 -1.913 1.00 86.38 89 THR A CA 1
ATOM 625 C C . THR A 1 89 ? -10.488 12.178 -0.687 1.00 86.38 89 THR A C 1
ATOM 627 O O . THR A 1 89 ? -9.754 12.492 0.248 1.00 86.38 89 THR A O 1
ATOM 630 N N . THR A 1 90 ? -11.801 12.411 -0.633 1.00 87.00 90 THR A N 1
ATOM 631 C CA . THR A 1 90 ? -12.444 12.991 0.557 1.00 87.00 90 THR A CA 1
ATOM 632 C C . THR A 1 90 ? -12.188 12.153 1.814 1.00 87.00 90 THR A C 1
ATOM 634 O O . THR A 1 90 ? -11.883 12.716 2.861 1.00 87.00 90 THR A O 1
ATOM 637 N N . SER A 1 91 ? -12.244 10.817 1.718 1.00 86.88 91 SER A N 1
ATOM 638 C CA . SER A 1 91 ? -11.942 9.923 2.846 1.00 86.88 91 SER A CA 1
ATOM 639 C C . SER A 1 91 ? -10.490 10.017 3.314 1.00 86.88 91 SER A C 1
ATOM 641 O O . SER A 1 91 ? -10.254 9.941 4.512 1.00 86.88 91 SER A O 1
ATOM 643 N N . ILE A 1 92 ? -9.534 10.222 2.401 1.00 88.00 92 ILE A N 1
ATOM 644 C CA . ILE A 1 92 ? -8.110 10.367 2.738 1.00 88.00 92 ILE A CA 1
ATOM 645 C C . ILE A 1 92 ? -7.806 11.768 3.282 1.00 88.00 92 ILE A C 1
ATOM 647 O O . ILE A 1 92 ? -7.104 11.902 4.276 1.00 88.00 92 ILE A O 1
ATOM 651 N N . ASN A 1 93 ? -8.375 12.822 2.696 1.00 85.44 93 ASN A N 1
ATOM 652 C CA . ASN A 1 93 ? -8.146 14.202 3.138 1.00 85.44 93 ASN A CA 1
ATOM 653 C C . ASN A 1 93 ? -8.710 14.469 4.542 1.00 85.44 93 ASN A C 1
ATOM 655 O O . ASN A 1 93 ? -8.127 15.234 5.311 1.00 85.44 93 ASN A O 1
ATOM 659 N N . ASN A 1 94 ? -9.823 13.822 4.893 1.00 81.44 94 ASN A N 1
ATOM 660 C CA . ASN A 1 94 ? -10.512 14.058 6.160 1.00 81.44 94 ASN A CA 1
ATOM 661 C C . ASN A 1 94 ? -9.911 13.303 7.357 1.00 81.44 94 ASN A C 1
ATOM 663 O O . ASN A 1 94 ? -10.331 13.565 8.485 1.00 81.44 94 ASN A O 1
ATOM 667 N N . ILE A 1 95 ? -8.930 12.405 7.167 1.00 79.12 95 ILE A N 1
ATOM 668 C CA . ILE A 1 95 ? -8.349 11.631 8.285 1.00 79.12 95 ILE A CA 1
ATOM 669 C C . ILE A 1 95 ? -7.720 12.530 9.360 1.00 79.12 95 ILE A C 1
ATOM 671 O O . ILE A 1 95 ? -7.643 12.144 10.518 1.00 79.12 95 ILE A O 1
ATOM 675 N N . TRP A 1 96 ? -7.323 13.754 9.003 1.00 73.44 96 TRP A N 1
ATOM 676 C CA . TRP A 1 96 ? -6.647 14.693 9.901 1.00 73.44 96 TRP A CA 1
ATOM 677 C C . TRP A 1 96 ? -7.574 15.714 10.568 1.00 73.44 96 TRP A C 1
ATOM 679 O O . TRP A 1 96 ? -7.150 16.398 11.496 1.00 73.44 96 TRP A O 1
ATOM 689 N N . THR A 1 97 ? -8.837 15.819 10.144 1.00 75.06 97 THR A N 1
ATOM 690 C CA . THR A 1 97 ? -9.765 16.869 10.606 1.00 75.06 97 THR A CA 1
ATOM 691 C C . THR A 1 97 ? -10.117 16.752 12.099 1.00 75.06 97 THR A C 1
ATOM 693 O O . THR A 1 97 ? -10.517 17.740 12.709 1.00 75.06 97 THR A O 1
ATOM 696 N N . GLY A 1 98 ? -9.916 15.577 12.710 1.00 68.25 98 GLY A N 1
ATOM 697 C CA . GLY A 1 98 ? -10.079 15.331 14.151 1.00 68.25 98 GLY A CA 1
ATOM 698 C C . GLY A 1 98 ? -8.890 14.619 14.812 1.00 68.25 98 GLY A C 1
ATOM 699 O O . GLY A 1 98 ? -9.028 14.138 15.933 1.00 68.25 98 GLY A O 1
ATOM 700 N N . GLY A 1 99 ? -7.745 14.547 14.121 1.00 71.81 99 GLY A N 1
ATOM 701 C CA . GLY A 1 99 ? -6.623 13.665 14.458 1.00 71.81 99 GLY A CA 1
ATOM 702 C C . GLY A 1 99 ? -6.741 12.293 13.784 1.00 71.81 99 GLY A C 1
ATOM 703 O O . GLY A 1 99 ? -7.817 11.701 13.759 1.00 71.81 99 GLY A O 1
ATOM 704 N N . ALA A 1 100 ? -5.630 11.799 13.231 1.00 77.00 100 ALA A N 1
ATOM 705 C CA . ALA A 1 100 ? -5.568 10.515 12.536 1.00 77.00 100 ALA A CA 1
ATOM 706 C C . ALA A 1 100 ? -4.786 9.481 13.352 1.00 77.00 100 ALA A C 1
ATOM 708 O O . ALA A 1 100 ? -3.823 9.818 14.043 1.00 77.00 100 ALA A O 1
ATOM 709 N N . TYR A 1 101 ? -5.150 8.212 13.184 1.00 80.75 101 TYR A N 1
ATOM 710 C CA . TYR A 1 101 ? -4.327 7.079 13.593 1.00 80.75 101 TYR A CA 1
ATOM 711 C C . TYR A 1 101 ? -3.831 6.352 12.351 1.00 80.75 101 TYR A C 1
ATOM 713 O O . TYR A 1 101 ? -4.609 6.059 11.443 1.00 80.75 101 TYR A O 1
ATOM 721 N N . ILE A 1 102 ? -2.542 6.032 12.333 1.00 84.25 102 ILE A N 1
ATOM 722 C CA . ILE A 1 102 ? -1.917 5.216 11.296 1.00 84.25 102 ILE A CA 1
ATOM 723 C C . ILE A 1 102 ? -1.250 4.036 12.000 1.00 84.25 102 ILE A C 1
ATOM 725 O O . ILE A 1 102 ? -0.544 4.214 12.992 1.00 84.25 102 ILE A O 1
ATOM 729 N N . SER A 1 103 ? -1.497 2.826 11.502 1.00 84.31 103 SER A N 1
ATOM 730 C CA . SER A 1 103 ? -0.823 1.609 11.949 1.00 84.31 103 SER A CA 1
ATOM 731 C C . SER A 1 103 ? -0.134 0.977 10.750 1.00 84.31 103 SER A C 1
ATOM 733 O O . SER A 1 103 ? -0.763 0.766 9.715 1.00 84.31 103 SER A O 1
ATOM 735 N N . LEU A 1 104 ? 1.163 0.713 10.889 1.00 84.94 104 LEU A N 1
ATOM 736 C CA . LEU A 1 104 ? 2.012 0.165 9.838 1.00 84.94 104 LEU A CA 1
ATOM 737 C C . LEU A 1 104 ? 2.739 -1.052 10.396 1.00 84.94 104 LEU A C 1
ATOM 739 O O . LEU A 1 104 ? 3.257 -1.023 11.512 1.00 84.94 104 LEU A O 1
ATOM 743 N N . VAL A 1 105 ? 2.773 -2.120 9.606 1.00 82.38 105 VAL A N 1
ATOM 744 C CA . VAL A 1 105 ? 3.596 -3.298 9.872 1.00 82.38 105 VAL A CA 1
ATOM 745 C C . VAL A 1 105 ? 4.544 -3.433 8.697 1.00 82.38 105 VAL A C 1
ATOM 747 O O . VAL A 1 105 ? 4.119 -3.743 7.588 1.00 82.38 105 VAL A O 1
ATOM 750 N N . VAL A 1 106 ? 5.819 -3.160 8.947 1.00 80.31 106 VAL A N 1
ATOM 751 C CA . VAL A 1 106 ? 6.883 -3.157 7.940 1.00 80.31 106 VAL A CA 1
ATOM 752 C C . VAL A 1 106 ? 8.047 -4.011 8.432 1.00 80.31 106 VAL A C 1
ATOM 754 O O . VAL A 1 106 ? 8.295 -4.095 9.635 1.00 80.31 106 VAL A O 1
ATOM 757 N N . ASN A 1 107 ? 8.732 -4.675 7.502 1.00 81.12 107 ASN A N 1
ATOM 758 C CA . ASN A 1 107 ? 9.978 -5.385 7.769 1.00 81.12 107 ASN A CA 1
ATOM 759 C C . ASN A 1 107 ? 11.120 -4.614 7.101 1.00 81.12 107 ASN A C 1
ATOM 761 O O . ASN A 1 107 ? 10.991 -4.215 5.947 1.00 81.12 107 ASN A O 1
ATOM 765 N N . PHE A 1 108 ? 12.209 -4.403 7.832 1.00 73.06 108 PHE A N 1
ATOM 766 C CA . PHE A 1 108 ? 13.383 -3.687 7.352 1.00 73.06 108 PHE A CA 1
ATOM 767 C C . PHE A 1 108 ? 14.521 -4.683 7.143 1.00 73.06 108 PHE A C 1
ATOM 769 O O . PHE A 1 108 ? 14.902 -5.380 8.081 1.00 73.06 108 PHE A O 1
ATOM 776 N N . ASP A 1 109 ? 15.079 -4.727 5.932 1.00 68.88 109 ASP A N 1
ATOM 777 C CA . ASP A 1 109 ? 16.119 -5.704 5.589 1.00 68.88 109 ASP A CA 1
ATOM 778 C C . ASP A 1 109 ? 17.474 -5.332 6.235 1.00 68.88 109 ASP A C 1
ATOM 780 O O . ASP A 1 109 ? 18.154 -6.187 6.792 1.00 68.88 109 ASP A O 1
ATOM 784 N N . GLN A 1 110 ? 17.808 -4.035 6.280 1.00 57.25 110 GLN A N 1
ATOM 785 C CA . GLN A 1 110 ? 18.750 -3.342 7.180 1.00 57.25 110 GLN A CA 1
ATOM 786 C C . GLN A 1 110 ? 18.512 -1.827 7.001 1.00 57.25 110 GLN A C 1
ATOM 788 O O . GLN A 1 110 ? 18.204 -1.395 5.891 1.00 57.25 110 GLN A O 1
ATOM 793 N N . VAL A 1 111 ? 18.708 -0.997 8.034 1.00 53.69 111 VAL A N 1
ATOM 794 C CA . VAL A 1 111 ? 18.847 0.461 7.829 1.00 53.69 111 VAL A CA 1
ATOM 795 C C . VAL A 1 111 ? 20.205 0.682 7.159 1.00 53.69 111 VAL A C 1
ATOM 797 O O . VAL A 1 111 ? 21.234 0.638 7.833 1.00 53.69 111 VAL A O 1
ATOM 800 N N . LYS A 1 112 ? 20.229 0.822 5.827 1.00 54.78 112 LYS A N 1
ATOM 801 C CA . LYS A 1 112 ? 21.480 1.004 5.067 1.00 54.78 112 LYS A CA 1
ATOM 802 C C . LYS A 1 112 ? 22.139 2.350 5.384 1.00 54.78 112 LYS A C 1
ATOM 804 O O . LYS A 1 112 ? 23.364 2.437 5.357 1.00 54.78 112 LYS A O 1
ATOM 809 N N . ASP A 1 113 ? 21.342 3.348 5.764 1.00 56.94 113 ASP A N 1
ATOM 810 C CA . ASP A 1 113 ? 21.789 4.653 6.245 1.00 56.94 113 ASP A CA 1
ATOM 811 C C . ASP A 1 113 ? 20.833 5.171 7.344 1.00 56.94 113 ASP A C 1
ATOM 813 O O . ASP A 1 113 ? 19.622 5.234 7.115 1.00 56.94 113 ASP A O 1
ATOM 817 N N . PRO A 1 114 ? 21.317 5.555 8.544 1.00 53.84 114 PRO A N 1
ATOM 818 C CA . PRO A 1 114 ? 20.495 6.191 9.578 1.00 53.84 114 PRO A CA 1
ATOM 819 C C . PRO A 1 114 ? 19.700 7.414 9.089 1.00 53.84 114 PRO A C 1
ATOM 821 O O . PRO A 1 114 ? 18.647 7.708 9.651 1.00 53.84 114 PRO A O 1
ATOM 824 N N . ALA A 1 115 ? 20.164 8.103 8.040 1.00 53.97 115 ALA A N 1
ATOM 825 C CA . ALA A 1 115 ? 19.457 9.225 7.423 1.00 53.97 115 ALA A CA 1
ATOM 826 C C . ALA A 1 115 ? 18.203 8.809 6.623 1.00 53.97 115 ALA A C 1
ATOM 828 O O . ALA A 1 115 ? 17.329 9.640 6.385 1.00 53.97 115 ALA A O 1
ATOM 829 N N . GLU A 1 116 ? 18.065 7.537 6.234 1.00 55.69 116 GLU A N 1
ATOM 830 C CA . GLU A 1 116 ? 16.882 7.031 5.519 1.00 55.69 116 GLU A CA 1
ATOM 831 C C . GLU A 1 116 ? 15.695 6.751 6.456 1.00 55.69 116 GLU A C 1
ATOM 833 O O . GLU A 1 11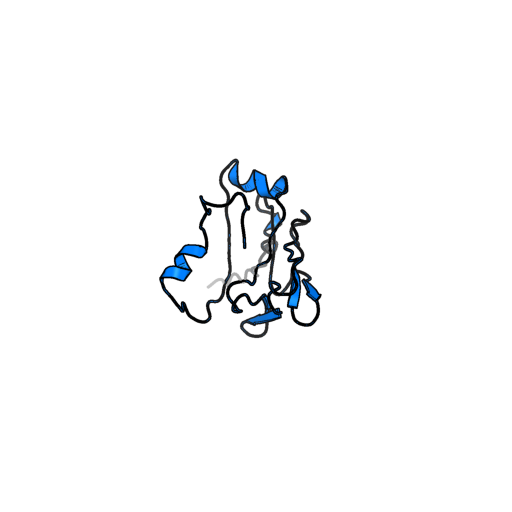6 ? 14.548 6.750 6.008 1.00 55.69 116 GLU A O 1
ATOM 838 N N . PHE A 1 117 ? 15.927 6.587 7.765 1.00 50.62 117 PHE A N 1
ATOM 839 C CA . PHE A 1 117 ? 14.846 6.359 8.734 1.00 50.62 117 PHE A CA 1
ATOM 840 C C . PHE A 1 117 ? 13.958 7.606 8.937 1.00 50.62 117 PHE A C 1
ATOM 842 O O . PHE A 1 117 ? 12.774 7.487 9.249 1.00 50.62 117 PHE A O 1
ATOM 849 N N . GLU A 1 118 ? 14.488 8.804 8.667 1.00 50.66 118 GLU A N 1
ATOM 850 C CA . GLU A 1 118 ? 13.760 10.084 8.746 1.00 50.66 118 GLU A CA 1
ATOM 851 C C . GLU A 1 118 ? 12.713 10.269 7.625 1.00 50.66 118 GLU A C 1
ATOM 853 O O . GLU A 1 118 ? 11.890 11.185 7.680 1.00 50.66 118 GLU A O 1
ATOM 858 N N . ARG A 1 119 ? 12.685 9.394 6.609 1.00 54.16 119 ARG A N 1
ATOM 859 C CA . ARG A 1 119 ? 11.730 9.476 5.485 1.00 54.16 119 ARG A CA 1
ATOM 860 C C . ARG A 1 119 ? 10.382 8.801 5.736 1.00 54.16 119 ARG A C 1
ATOM 862 O O . ARG A 1 119 ? 9.495 8.938 4.900 1.00 54.16 119 ARG A O 1
ATOM 869 N N . PHE A 1 120 ? 10.187 8.110 6.860 1.00 52.47 120 PHE A N 1
ATOM 870 C CA . PHE A 1 120 ? 8.977 7.301 7.069 1.00 52.47 120 PHE A CA 1
ATOM 871 C C . PHE A 1 120 ? 7.717 8.126 7.408 1.00 52.47 120 PHE A C 1
ATOM 873 O O . PHE A 1 120 ? 6.602 7.653 7.218 1.00 52.47 120 PHE A O 1
ATOM 880 N N . LEU A 1 121 ? 7.872 9.373 7.872 1.00 51.84 121 LEU A N 1
ATOM 881 C CA . LEU A 1 121 ? 6.774 10.322 8.120 1.00 51.84 121 LEU A CA 1
ATOM 882 C C . LEU A 1 121 ? 7.231 11.766 7.850 1.00 51.84 121 LEU A C 1
ATOM 884 O O . LEU A 1 121 ? 7.103 12.636 8.711 1.00 51.84 121 LEU A O 1
ATOM 888 N N . HIS A 1 122 ? 7.795 12.046 6.673 1.00 44.38 122 HIS A N 1
ATOM 889 C CA . HIS A 1 122 ? 8.145 13.421 6.316 1.00 44.38 122 HIS A CA 1
ATOM 890 C C . HIS A 1 122 ? 7.065 14.038 5.423 1.00 44.38 122 HIS A C 1
ATOM 892 O O . HIS A 1 122 ? 6.833 13.597 4.301 1.00 44.38 122 HIS A O 1
ATOM 898 N N . LYS A 1 123 ? 6.412 15.101 5.907 1.00 41.69 123 LYS A N 1
ATOM 899 C CA . LYS A 1 123 ? 5.759 16.062 5.016 1.00 41.69 123 LYS A CA 1
ATOM 900 C C . LYS A 1 123 ? 6.883 16.797 4.298 1.00 41.69 123 LYS A C 1
ATOM 902 O O . LYS A 1 123 ? 7.484 17.693 4.892 1.00 41.69 123 LYS A O 1
ATOM 907 N N . ASP A 1 124 ? 7.143 16.456 3.040 1.00 43.66 124 ASP A N 1
ATOM 908 C CA . ASP A 1 124 ? 8.008 17.291 2.218 1.00 43.66 124 ASP A CA 1
ATOM 909 C C . ASP A 1 124 ? 7.407 18.700 2.177 1.00 43.66 124 ASP A C 1
ATOM 911 O O . ASP A 1 124 ? 6.248 18.938 1.827 1.00 43.66 124 ASP A O 1
ATOM 915 N N . SER A 1 125 ? 8.182 19.661 2.663 1.00 49.88 125 SER A N 1
ATOM 916 C CA . SER A 1 125 ? 7.816 21.077 2.637 1.00 49.88 125 SER A CA 1
ATOM 917 C C . SER A 1 125 ? 8.218 21.733 1.312 1.00 49.88 125 SER A C 1
ATOM 919 O O . SER A 1 125 ? 7.942 22.914 1.116 1.00 49.88 125 SER A O 1
ATOM 921 N N . ALA A 1 126 ? 8.811 20.961 0.392 1.00 43.38 126 ALA A N 1
ATOM 922 C CA . ALA A 1 126 ? 9.400 21.444 -0.852 1.00 43.38 126 ALA A CA 1
ATOM 923 C C . ALA A 1 126 ? 8.692 20.984 -2.142 1.00 43.38 126 ALA A C 1
ATOM 925 O O . ALA A 1 126 ? 9.057 21.463 -3.214 1.00 43.38 126 ALA A O 1
ATOM 926 N N . SER A 1 127 ? 7.666 20.130 -2.088 1.00 47.31 127 SER A N 1
ATOM 927 C CA . SER A 1 127 ? 6.882 19.769 -3.277 1.00 47.31 127 SER A CA 1
ATOM 928 C C . SER A 1 127 ? 5.384 19.749 -2.976 1.00 47.31 127 SER A C 1
ATOM 930 O O . SER A 1 127 ? 4.934 19.416 -1.883 1.00 47.31 127 SER A O 1
ATOM 932 N N . SER A 1 128 ? 4.595 20.162 -3.964 1.00 47.78 128 SER A N 1
ATOM 933 C CA . SER A 1 128 ? 3.126 20.166 -3.977 1.00 47.78 128 SER A CA 1
ATOM 934 C C . SER A 1 128 ? 2.495 18.771 -3.977 1.00 47.78 128 SER A C 1
ATOM 936 O O . SER A 1 128 ? 1.286 18.638 -4.173 1.00 47.78 128 SER A O 1
ATOM 938 N N . ASP A 1 129 ? 3.299 17.732 -3.798 1.00 49.41 129 ASP A N 1
ATOM 939 C CA . ASP A 1 129 ? 2.936 16.382 -4.173 1.00 49.41 129 ASP A CA 1
ATOM 940 C C . ASP A 1 129 ? 2.643 15.621 -2.881 1.00 49.41 129 ASP A C 1
ATOM 942 O O . ASP A 1 129 ? 3.462 15.571 -1.967 1.00 49.41 129 ASP A O 1
ATOM 946 N N . GLY A 1 130 ? 1.391 15.175 -2.766 1.00 49.06 130 GLY A N 1
ATOM 947 C CA . GLY A 1 130 ? 0.781 14.687 -1.532 1.00 49.06 130 GLY A CA 1
ATOM 948 C C . GLY A 1 130 ? 1.430 13.444 -0.918 1.00 49.06 130 GLY A C 1
ATOM 949 O O . GLY A 1 130 ? 2.477 12.975 -1.332 1.00 49.06 130 GLY A O 1
ATOM 950 N N . TRP A 1 131 ? 0.773 12.914 0.112 1.00 39.38 131 TRP A N 1
ATOM 951 C CA . TRP A 1 131 ? 1.241 11.787 0.921 1.00 39.38 131 TRP A CA 1
ATOM 952 C C . TRP A 1 131 ? 1.699 10.583 0.080 1.00 39.38 131 TRP A C 1
ATOM 954 O O . TRP A 1 131 ? 0.925 10.052 -0.718 1.00 39.38 131 TRP A O 1
ATOM 964 N N . PHE A 1 132 ? 2.929 10.123 0.311 1.00 49.66 132 PHE A N 1
ATOM 965 C CA . PHE A 1 132 ? 3.462 8.890 -0.267 1.00 49.66 132 PHE A CA 1
ATOM 966 C C . PHE A 1 132 ? 3.598 7.821 0.823 1.00 49.66 132 PHE A C 1
ATOM 968 O O . PHE A 1 132 ? 4.015 8.129 1.941 1.00 49.66 132 PHE A O 1
ATOM 975 N N . LEU A 1 133 ? 3.178 6.599 0.483 1.00 43.25 133 LEU A N 1
ATOM 976 C CA . LEU A 1 133 ? 3.380 5.366 1.248 1.00 43.25 133 LEU A CA 1
ATOM 977 C C . LEU A 1 133 ? 4.692 4.705 0.833 1.00 43.25 133 LEU A C 1
ATOM 979 O O . LEU A 1 133 ? 5.004 4.762 -0.380 1.00 43.25 133 LEU A O 1
#

Sequence (133 aa):
MLGKTGTLTKPETAFSPAAIPGFALWLVGNKSPVTMNGSNVSQCNDISGNGNHATQGTATKQPPLGMISGLPAIDFTGDNLDVLSIAATTSINNIWTGGAYISLVVNFDQVKDPAEFERFLHKDSASSDGWFL

Foldseek 3Di:
DDDDPDDPPPPDPPDDCLVDPLRQFDFDQQPFDFDDDVQFTQWTATPSPNRQIWGDPDPVQTFGFDDDPNGIGGDNPPPVRHFTDTDDDPSNVCCPVPHHDDDDDDDDPDCPDPVVVVPPDDPPPPDPDDDTD